Protein AF-A0A1E3QAJ6-F1 (afdb_monomer_lite)

Sequence (110 aa):
MCLLRMKSRPSYKSEFTSRDDAELEQLKLTRRPGRPASARQDALQTRKDFELEEFNTGFYIPDLLDKENVKLFREWNLAYSGIGLLKFIRIAKEGGLQLPQQDADMDMME

Foldseek 3Di:
DPPPDDPDPCPVVVVVLCPLVVVLVVQVVVDDPPDDRDPVNVVSVVVSVVSVVCQQQFPWDFDPVDPVLVVLVVPDPPDPVSVVVTQIWTQHPVGDTDHPPPDDDPPPDD

Radius of gyration: 19.84 Å; chains: 1; bounding box: 40×59×50 Å

Secondary structure (DSSP, 8-state):
----S-S---HHHHHHHTTTHHHHHHHHHH--TTPPPPHHHHHHHHHHHHHHHHHHH-EEEE-SS-HHHHHHHHS--S-GGGGGGS-EEEE-TT--EE-------S----

pLDDT: mean 71.23, std 15.34, range [34.53, 88.38]

InterPro domains:
  IPR021346 Translation machinery-associated protein 16 [PF11176] (15-93)
  IPR021346 Translation machinery-associated protein 16 [PTHR13349] (15-103)
  IPR038356 Tma16 superfamily [G3DSA:1.20.1440.170] (10-98)

Organism: NCBI:txid675824

Structure (mmCIF, N/CA/C/O backbone):
data_AF-A0A1E3QAJ6-F1
#
_entry.id   AF-A0A1E3QAJ6-F1
#
loop_
_atom_site.group_PDB
_atom_site.id
_atom_site.type_symbol
_atom_site.label_atom_id
_atom_site.label_alt_id
_atom_site.label_comp_id
_atom_site.label_asym_id
_atom_site.label_entity_id
_atom_site.label_seq_id
_atom_site.pdbx_PDB_ins_code
_atom_site.Cartn_x
_atom_site.Cartn_y
_atom_site.Cartn_z
_atom_site.occupancy
_atom_site.B_iso_or_equiv
_atom_site.auth_seq_id
_atom_site.auth_comp_id
_atom_site.auth_asym_id
_atom_site.auth_atom_id
_atom_site.pdbx_PDB_model_num
ATOM 1 N N . MET A 1 1 ? -1.105 -29.446 -24.609 1.00 37.62 1 MET A N 1
ATOM 2 C CA . MET A 1 1 ? -1.364 -29.232 -23.164 1.00 37.62 1 MET A CA 1
ATOM 3 C C . MET A 1 1 ? -0.285 -28.307 -22.607 1.00 37.62 1 MET A C 1
ATOM 5 O O . MET A 1 1 ? 0.822 -28.380 -23.111 1.00 37.62 1 MET A O 1
ATOM 9 N N . CYS A 1 2 ? -0.607 -27.464 -21.614 1.00 34.53 2 CYS A N 1
ATOM 10 C CA . CYS A 1 2 ? 0.252 -26.445 -20.960 1.00 34.53 2 CYS A CA 1
ATOM 11 C C . CYS A 1 2 ? 0.287 -25.009 -21.530 1.00 34.53 2 CYS A C 1
ATOM 13 O O . CYS A 1 2 ? 1.325 -24.362 -21.500 1.00 34.53 2 CYS A O 1
ATOM 15 N N . LEU A 1 3 ? -0.864 -24.453 -21.930 1.00 37.75 3 LEU A N 1
ATOM 16 C CA . LEU A 1 3 ? -1.042 -22.991 -22.088 1.00 37.75 3 LEU A CA 1
ATOM 17 C C . LEU A 1 3 ? -2.267 -22.448 -21.320 1.00 37.75 3 LEU A C 1
ATOM 19 O O . LEU A 1 3 ? -2.861 -21.443 -21.691 1.00 37.75 3 LEU A O 1
ATOM 23 N N . LEU A 1 4 ? -2.646 -23.100 -20.216 1.00 40.88 4 LEU A N 1
ATOM 24 C CA . LEU A 1 4 ? -3.657 -22.598 -19.278 1.00 40.88 4 LEU A CA 1
ATOM 25 C C . LEU A 1 4 ? -3.115 -22.643 -17.844 1.00 40.88 4 LEU A C 1
ATOM 27 O O . LEU A 1 4 ? -3.437 -23.547 -17.080 1.00 40.88 4 LEU A O 1
ATOM 31 N N . ARG A 1 5 ? -2.271 -21.677 -17.463 1.00 41.69 5 ARG A N 1
ATOM 32 C CA . ARG A 1 5 ? -2.012 -21.395 -16.037 1.00 41.69 5 ARG A CA 1
ATOM 33 C C . ARG A 1 5 ? -1.504 -19.976 -15.772 1.00 41.69 5 ARG A C 1
ATOM 35 O O . ARG A 1 5 ? -0.589 -19.795 -14.984 1.00 41.69 5 ARG A O 1
ATOM 42 N N . MET A 1 6 ? -2.042 -18.962 -16.447 1.00 34.72 6 MET A N 1
ATOM 43 C CA . MET A 1 6 ? -1.627 -17.567 -16.190 1.00 34.72 6 MET A CA 1
ATOM 44 C C . MET A 1 6 ? -2.770 -16.549 -16.173 1.00 34.72 6 MET A C 1
ATOM 46 O O . MET A 1 6 ? -2.523 -15.358 -16.035 1.00 34.72 6 MET A O 1
ATOM 50 N N . LYS A 1 7 ? -4.030 -16.988 -16.251 1.00 38.41 7 LYS A N 1
ATOM 51 C CA . LYS A 1 7 ? -5.172 -16.107 -15.997 1.00 38.41 7 LYS A CA 1
ATOM 52 C C . LYS A 1 7 ? -5.650 -16.368 -14.576 1.00 38.41 7 LYS A C 1
ATOM 54 O O . LYS A 1 7 ? -6.134 -17.454 -14.291 1.00 38.41 7 LYS A O 1
ATOM 59 N N . SER A 1 8 ? -5.500 -15.366 -13.715 1.00 39.62 8 SER A N 1
ATOM 60 C CA . SER A 1 8 ? -5.957 -15.357 -12.323 1.00 39.62 8 SER A CA 1
ATOM 61 C C . SER A 1 8 ? -5.086 -16.159 -11.346 1.00 39.62 8 SER A C 1
ATOM 63 O O . SER A 1 8 ? -5.362 -17.309 -11.012 1.00 39.62 8 SER A O 1
ATOM 65 N N . ARG A 1 9 ? -4.062 -15.502 -10.790 1.00 39.59 9 ARG A N 1
ATOM 66 C CA . ARG A 1 9 ? -3.613 -15.794 -9.421 1.00 39.59 9 ARG A CA 1
ATOM 67 C C . ARG A 1 9 ? -3.990 -14.586 -8.550 1.00 39.59 9 ARG A C 1
ATOM 69 O O . ARG A 1 9 ? -3.160 -13.709 -8.341 1.00 39.59 9 ARG A O 1
ATOM 76 N N . PRO A 1 10 ? -5.255 -14.474 -8.104 1.00 46.91 10 PRO A N 1
ATOM 77 C CA . PRO A 1 10 ? -5.712 -13.354 -7.289 1.00 46.91 10 PRO A CA 1
ATOM 78 C C . PRO A 1 10 ? -5.327 -13.524 -5.808 1.00 46.91 10 PRO A C 1
ATOM 80 O O . PRO A 1 10 ? -5.717 -12.700 -4.991 1.00 46.91 10 PRO A O 1
ATOM 83 N N . SER A 1 11 ? -4.559 -14.567 -5.458 1.00 51.44 11 SER A N 1
ATOM 84 C CA . SER A 1 11 ? -4.319 -14.978 -4.069 1.00 51.44 11 SER A CA 1
ATOM 85 C C . SER A 1 11 ? -3.552 -13.943 -3.250 1.00 51.44 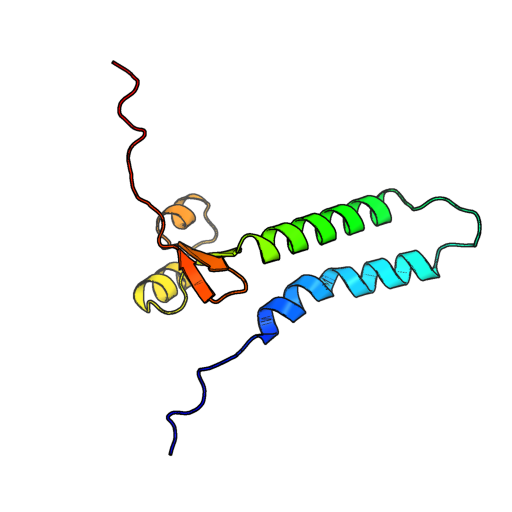11 SER A C 1
ATOM 87 O O . SER A 1 11 ? -3.940 -13.672 -2.120 1.00 51.44 11 SER A O 1
ATOM 89 N N . TYR A 1 12 ? -2.533 -13.298 -3.832 1.00 59.22 12 TYR A N 1
ATOM 90 C CA . TYR A 1 12 ? -1.683 -12.389 -3.056 1.00 59.22 12 TYR A CA 1
ATOM 91 C C . TYR A 1 12 ? -2.462 -11.169 -2.531 1.00 59.22 12 TYR A C 1
ATOM 93 O O . TYR A 1 12 ? -2.143 -10.640 -1.472 1.00 59.22 12 TYR A O 1
ATOM 101 N N . LYS A 1 13 ? -3.503 -10.736 -3.261 1.00 60.53 13 LYS A N 1
ATOM 102 C CA . LYS A 1 13 ? -4.309 -9.554 -2.921 1.00 60.53 13 LYS A CA 1
ATOM 103 C C . LYS A 1 13 ? -5.163 -9.814 -1.684 1.00 60.53 13 LYS A C 1
ATOM 105 O O . LYS A 1 13 ? -5.158 -9.014 -0.759 1.00 60.53 13 LYS A O 1
ATOM 110 N N . SER A 1 14 ? -5.854 -10.955 -1.654 1.00 62.41 14 SER A N 1
ATOM 111 C CA . SER A 1 14 ? -6.645 -11.367 -0.491 1.00 62.41 14 SER A CA 1
ATOM 112 C C . SER A 1 14 ? -5.767 -11.689 0.716 1.00 62.41 14 SER A C 1
ATOM 114 O O . SER A 1 14 ? -6.139 -11.366 1.840 1.00 62.41 14 SER A O 1
ATOM 116 N N . GLU A 1 15 ? -4.597 -12.294 0.493 1.00 67.00 15 GLU A N 1
ATOM 117 C CA . GLU A 1 15 ? -3.650 -12.627 1.563 1.00 67.00 15 GLU A CA 1
ATOM 118 C C . GLU A 1 15 ? -3.075 -11.369 2.232 1.00 67.00 15 GLU A C 1
ATOM 120 O O . GLU A 1 15 ? -2.915 -11.356 3.450 1.00 67.00 15 GLU A O 1
ATOM 125 N N . PHE A 1 16 ? -2.820 -10.299 1.467 1.00 67.50 16 PHE A N 1
ATOM 126 C CA . PHE A 1 16 ? -2.276 -9.051 2.006 1.00 67.50 16 PHE A CA 1
ATOM 127 C C . PHE A 1 16 ? -3.270 -8.333 2.929 1.00 67.50 16 PHE A C 1
ATOM 129 O O . PHE A 1 16 ? -2.924 -8.015 4.062 1.00 67.50 16 PHE A O 1
ATOM 136 N N . THR A 1 17 ? -4.522 -8.162 2.493 1.00 67.94 17 THR A N 1
ATOM 137 C CA . THR A 1 17 ? -5.562 -7.482 3.289 1.00 67.94 17 THR A CA 1
ATOM 138 C C . THR A 1 17 ? -6.009 -8.296 4.510 1.00 67.94 17 THR A C 1
ATOM 140 O O . THR A 1 17 ? -6.425 -7.722 5.512 1.00 67.94 17 THR A O 1
ATOM 143 N N . SER A 1 18 ? -5.906 -9.630 4.462 1.00 74.25 18 SER A N 1
ATOM 144 C CA . SER A 1 18 ? -6.350 -10.499 5.568 1.00 74.25 18 SER A CA 1
ATOM 145 C C . SER A 1 18 ? -5.346 -10.601 6.724 1.00 74.25 18 SER A C 1
ATOM 147 O O . SER A 1 18 ? -5.656 -11.218 7.743 1.00 74.25 18 SER A O 1
ATOM 149 N N . ARG A 1 19 ? -4.137 -10.035 6.597 1.00 76.38 19 ARG A N 1
ATOM 150 C CA . ARG A 1 19 ? -3.102 -10.118 7.643 1.00 76.38 19 ARG A CA 1
ATOM 151 C C . ARG A 1 19 ? -3.568 -9.479 8.950 1.00 76.38 19 ARG A C 1
ATOM 153 O O . ARG A 1 19 ? -3.384 -10.054 10.020 1.00 76.38 19 ARG A O 1
ATOM 160 N N . ASP A 1 20 ? -4.159 -8.296 8.848 1.00 79.06 20 ASP A N 1
ATOM 161 C CA . ASP A 1 20 ? -4.537 -7.471 9.995 1.00 79.06 20 ASP A CA 1
ATOM 162 C C . ASP A 1 20 ? -5.934 -7.846 10.553 1.00 79.06 20 ASP A C 1
ATOM 164 O O . ASP A 1 20 ? -6.295 -7.463 11.668 1.00 79.06 20 ASP A O 1
ATOM 168 N N . ASP A 1 21 ? -6.706 -8.670 9.829 1.00 80.44 21 ASP A N 1
ATOM 169 C CA . ASP A 1 21 ? -8.036 -9.137 10.250 1.00 80.44 21 ASP A CA 1
ATOM 170 C C . ASP A 1 21 ? -8.000 -10.001 11.515 1.00 80.44 21 ASP A C 1
ATOM 172 O O . ASP A 1 21 ? -8.813 -9.811 12.421 1.00 80.44 21 ASP A O 1
ATOM 176 N N . ALA A 1 22 ? -7.023 -10.905 11.621 1.00 82.88 22 ALA A N 1
ATOM 177 C CA . ALA A 1 22 ? -6.899 -11.793 12.775 1.00 82.88 22 ALA A CA 1
ATOM 178 C C . ALA A 1 22 ? -6.629 -11.020 14.081 1.00 82.88 22 ALA A C 1
ATOM 180 O O . ALA A 1 22 ? -7.172 -11.359 15.135 1.00 82.88 22 ALA A O 1
ATOM 181 N N . GLU A 1 23 ? -5.818 -9.960 14.023 1.00 82.75 23 GLU A N 1
ATOM 182 C CA . GLU A 1 23 ? -5.543 -9.100 15.180 1.00 82.75 23 GLU A CA 1
ATOM 183 C C . GLU A 1 23 ? -6.779 -8.269 15.560 1.00 82.75 23 GLU A C 1
ATOM 185 O O . GLU A 1 23 ? -7.139 -8.180 16.739 1.00 82.75 23 GLU A O 1
ATOM 190 N N . LEU A 1 24 ? -7.487 -7.716 14.570 1.00 82.56 24 LEU A N 1
ATOM 191 C CA . LEU A 1 24 ? -8.725 -6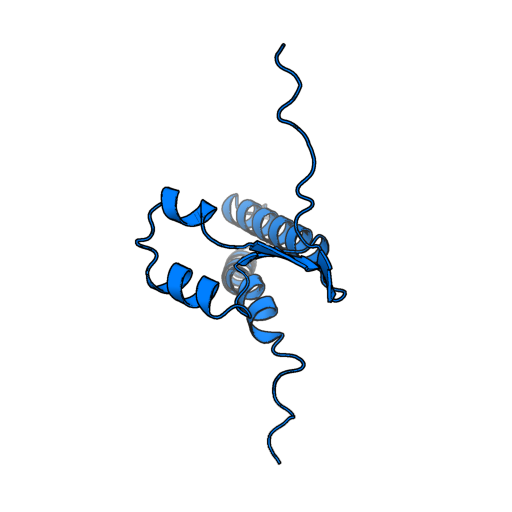.969 14.799 1.00 82.56 24 LEU A CA 1
ATOM 192 C C . LEU A 1 24 ? -9.810 -7.830 15.456 1.00 82.56 24 LEU A C 1
ATOM 194 O O . LEU A 1 24 ? -10.504 -7.353 16.358 1.00 82.56 24 LEU A O 1
ATOM 198 N N . GLU A 1 25 ? -9.964 -9.088 15.044 1.00 84.06 25 GLU A N 1
ATOM 199 C CA . GLU A 1 25 ? -10.912 -10.021 15.661 1.00 84.06 25 GLU A CA 1
ATOM 200 C C . GLU A 1 25 ? -10.555 -10.320 17.122 1.00 84.06 25 GLU A C 1
ATOM 202 O O . GLU A 1 25 ? -11.425 -10.254 17.994 1.00 84.06 25 GLU A O 1
ATOM 207 N N . GLN A 1 26 ? -9.277 -10.545 17.433 1.00 85.00 26 GLN A N 1
ATOM 208 C CA . GLN A 1 26 ? -8.820 -10.759 18.813 1.00 85.00 26 GLN A CA 1
ATOM 209 C C . GLN A 1 26 ? -9.079 -9.542 19.714 1.00 85.00 26 GLN A C 1
ATOM 211 O O . GLN A 1 26 ? -9.540 -9.688 20.855 1.00 85.00 26 GLN A O 1
ATOM 216 N N . LEU A 1 27 ? -8.836 -8.331 19.206 1.00 81.44 27 LEU A N 1
ATOM 217 C CA . LEU A 1 27 ? -9.113 -7.087 19.931 1.00 81.44 27 LEU A CA 1
ATOM 218 C C . LEU A 1 27 ? -10.617 -6.879 20.151 1.00 81.44 27 LEU A C 1
ATOM 220 O O . LEU A 1 27 ? -11.028 -6.463 21.239 1.00 81.44 27 LEU A O 1
ATOM 224 N N . LYS A 1 28 ? -11.452 -7.233 19.165 1.00 80.81 28 LYS A N 1
ATOM 225 C CA . LYS A 1 28 ? -12.919 -7.194 19.281 1.00 80.81 28 LYS A CA 1
ATOM 226 C C . LYS A 1 28 ? -13.445 -8.194 20.315 1.00 80.81 28 LYS A C 1
ATOM 228 O O . LYS A 1 28 ? -14.360 -7.841 21.056 1.00 80.81 28 LYS A O 1
ATOM 233 N N . LEU A 1 29 ? -12.863 -9.393 20.398 1.00 81.31 29 LEU A N 1
ATOM 234 C CA . LEU A 1 29 ? -13.239 -10.436 21.365 1.00 81.31 29 LEU A CA 1
ATOM 235 C C . LEU A 1 29 ? -12.824 -10.094 22.801 1.00 81.31 29 LEU A C 1
ATOM 237 O O . LEU A 1 29 ? -13.569 -10.345 23.746 1.00 81.31 29 LEU A O 1
ATOM 241 N N . THR A 1 30 ? -11.652 -9.483 22.976 1.00 78.62 30 THR A N 1
ATOM 242 C CA . THR A 1 30 ? -11.138 -9.075 24.299 1.00 78.62 30 THR A CA 1
ATOM 243 C C . THR A 1 30 ? -11.918 -7.885 24.879 1.00 78.62 30 THR A C 1
ATOM 245 O O . THR A 1 30 ? -11.868 -7.596 26.081 1.00 78.62 30 THR A O 1
ATOM 248 N N . ARG A 1 31 ? -12.677 -7.179 24.036 1.00 77.12 31 ARG A N 1
ATOM 249 C CA . ARG A 1 31 ? -13.486 -6.031 24.432 1.00 77.12 31 ARG A CA 1
ATOM 250 C C . ARG A 1 31 ? -14.702 -6.476 25.248 1.00 77.12 31 ARG A C 1
ATOM 252 O O . ARG A 1 31 ? -15.649 -7.061 24.732 1.00 77.12 31 ARG A O 1
ATOM 259 N N . ARG A 1 32 ? -14.726 -6.099 26.528 1.00 77.19 32 ARG A N 1
ATOM 260 C CA . ARG A 1 32 ? -15.939 -6.200 27.356 1.00 77.19 32 ARG A CA 1
ATOM 261 C C . ARG A 1 32 ? -17.012 -5.226 26.840 1.00 77.19 32 ARG A C 1
ATOM 263 O O . ARG A 1 32 ? -16.664 -4.102 26.459 1.00 77.19 32 ARG A O 1
ATOM 270 N N . PRO A 1 33 ? -18.300 -5.613 26.836 1.00 70.69 33 PRO A N 1
ATOM 271 C CA . PRO A 1 33 ? -19.376 -4.736 26.383 1.00 70.69 33 PRO A CA 1
ATOM 272 C C . PRO A 1 33 ? -19.391 -3.444 27.216 1.00 70.69 33 PRO A C 1
ATOM 274 O O . PRO A 1 33 ? -19.349 -3.493 28.442 1.00 70.69 33 PRO A O 1
ATOM 277 N N . GLY A 1 34 ? -19.400 -2.290 26.541 1.00 74.00 34 GLY A N 1
ATOM 278 C CA . GLY A 1 34 ? -19.455 -0.960 27.168 1.00 74.00 34 GLY A CA 1
ATOM 279 C C . GLY A 1 34 ? -18.143 -0.162 27.203 1.00 74.00 34 GLY A C 1
ATOM 280 O O . GLY A 1 34 ? -18.176 1.008 27.568 1.00 74.00 34 GLY A O 1
ATOM 281 N N . ARG A 1 35 ? -16.995 -0.732 26.797 1.00 75.06 35 ARG A N 1
ATOM 282 C CA . ARG A 1 35 ? -15.737 0.030 26.645 1.00 75.06 35 ARG A CA 1
ATOM 283 C C . ARG A 1 35 ? -15.581 0.553 25.201 1.00 75.06 35 ARG A C 1
ATOM 285 O O . ARG A 1 35 ? -15.801 -0.244 24.279 1.00 75.06 35 ARG A O 1
ATOM 292 N N . PRO A 1 36 ? -15.197 1.833 24.992 1.00 72.19 36 PRO A N 1
ATOM 293 C CA . PRO A 1 36 ? -14.839 2.345 23.666 1.00 72.19 36 PRO A CA 1
ATOM 294 C C . PRO A 1 36 ? -13.630 1.595 23.087 1.00 72.19 36 PRO A C 1
ATOM 296 O O . PRO A 1 36 ? -12.886 0.940 23.826 1.00 72.19 36 PRO A O 1
ATOM 299 N N . ALA A 1 37 ? -13.469 1.648 21.764 1.00 71.25 37 ALA A N 1
ATOM 300 C CA . ALA A 1 37 ? -12.377 0.982 21.062 1.00 71.25 37 ALA A CA 1
ATOM 301 C C . ALA A 1 37 ? -11.010 1.425 21.613 1.00 71.25 37 ALA A C 1
ATOM 303 O O . ALA A 1 37 ? -10.830 2.549 22.085 1.00 71.25 37 ALA A O 1
ATOM 304 N N . SER A 1 38 ? -10.050 0.501 21.630 1.00 78.50 38 SER A N 1
ATOM 305 C CA . SER A 1 38 ? -8.675 0.844 21.998 1.00 78.50 38 SER A CA 1
ATOM 306 C C . SER A 1 38 ? -8.050 1.675 20.879 1.00 78.50 38 SER A C 1
ATOM 308 O O . SER A 1 38 ? -8.283 1.375 19.714 1.00 78.50 38 SER A O 1
ATOM 310 N N . ALA A 1 39 ? -7.163 2.618 21.208 1.00 82.31 39 ALA A N 1
ATOM 311 C CA . ALA A 1 39 ? -6.421 3.392 20.207 1.00 82.31 39 ALA A CA 1
ATOM 312 C C . ALA A 1 39 ? -5.702 2.506 19.167 1.00 82.31 39 ALA A C 1
ATOM 314 O O . ALA A 1 39 ? -5.565 2.887 18.009 1.00 82.31 39 ALA A O 1
ATOM 315 N N . ARG A 1 40 ? -5.277 1.293 19.560 1.00 82.44 40 ARG A N 1
ATOM 316 C CA . ARG A 1 40 ? -4.714 0.305 18.624 1.00 82.44 40 ARG A CA 1
ATOM 317 C C . ARG A 1 40 ? -5.746 -0.244 17.644 1.00 82.44 40 ARG A C 1
ATOM 319 O O . ARG A 1 40 ? -5.424 -0.422 16.480 1.00 82.44 40 ARG A O 1
ATOM 326 N N . GLN A 1 41 ? -6.967 -0.502 18.106 1.00 83.69 41 GLN A N 1
ATOM 327 C CA . GLN A 1 41 ? -8.051 -0.985 17.256 1.00 83.69 41 GLN A CA 1
ATOM 328 C C . GLN A 1 41 ? -8.427 0.070 16.211 1.00 83.69 41 GLN A C 1
ATOM 330 O O . GLN A 1 41 ? -8.564 -0.273 15.042 1.00 83.69 41 GLN A O 1
ATOM 335 N N . ASP A 1 42 ? -8.531 1.337 16.617 1.00 85.06 42 ASP A N 1
ATOM 336 C CA . ASP A 1 42 ? -8.826 2.435 15.691 1.00 85.06 42 ASP A CA 1
ATOM 337 C C . ASP A 1 42 ? -7.693 2.625 14.675 1.00 85.06 42 ASP A C 1
ATOM 339 O O . ASP A 1 42 ? -7.947 2.720 13.479 1.00 85.06 42 ASP A O 1
ATOM 343 N N . ALA A 1 43 ? -6.430 2.584 15.116 1.00 87.81 43 ALA A N 1
ATOM 344 C CA . ALA A 1 43 ? -5.284 2.671 14.212 1.00 87.81 43 ALA A CA 1
ATOM 345 C C . ALA A 1 43 ? -5.245 1.519 13.190 1.00 87.81 43 ALA A C 1
ATOM 347 O O . ALA A 1 43 ? -4.955 1.749 12.018 1.00 87.81 43 ALA A O 1
ATOM 348 N N . LEU A 1 44 ? -5.546 0.288 13.613 1.00 86.56 44 LEU A N 1
ATOM 349 C CA . LEU A 1 44 ? -5.609 -0.873 12.719 1.00 86.56 44 LEU A CA 1
ATOM 350 C C . LEU A 1 44 ? -6.772 -0.770 11.728 1.00 86.56 44 LEU A C 1
ATOM 352 O O . LEU A 1 44 ? -6.599 -1.100 10.558 1.00 86.56 44 LEU A O 1
ATOM 356 N N . GLN A 1 45 ? -7.931 -0.276 12.171 1.00 85.94 45 GLN A N 1
ATOM 357 C CA . GLN A 1 45 ? -9.086 -0.068 11.302 1.00 85.94 45 GLN A CA 1
ATOM 358 C C . GLN A 1 45 ? -8.784 0.988 10.232 1.00 85.94 45 GLN A C 1
ATOM 360 O O . GLN A 1 45 ? -8.936 0.698 9.051 1.00 85.94 45 GLN A O 1
ATOM 365 N N . THR A 1 46 ? -8.238 2.145 10.618 1.00 88.38 46 THR A N 1
ATOM 366 C CA . THR A 1 46 ? -7.838 3.199 9.672 1.00 88.38 46 THR A CA 1
ATOM 367 C C . THR A 1 46 ? -6.807 2.703 8.662 1.00 88.38 46 THR A C 1
ATOM 369 O O . THR A 1 46 ? -6.900 3.019 7.479 1.00 88.38 46 THR A O 1
ATOM 372 N N . ARG A 1 47 ? -5.824 1.903 9.101 1.00 87.31 47 ARG A N 1
ATOM 373 C CA . ARG A 1 47 ? -4.837 1.300 8.192 1.00 87.31 47 ARG A CA 1
ATOM 374 C C . ARG A 1 47 ? -5.500 0.371 7.181 1.00 87.31 47 ARG A C 1
ATOM 376 O O . ARG A 1 47 ? -5.201 0.464 5.998 1.00 87.31 47 ARG A O 1
ATOM 383 N N . LYS A 1 48 ? -6.426 -0.475 7.635 1.00 86.19 48 LYS A N 1
ATOM 384 C CA . LYS A 1 48 ? -7.177 -1.369 6.753 1.00 86.19 48 LYS A CA 1
ATOM 385 C C . LYS A 1 48 ? -8.021 -0.591 5.744 1.00 86.19 48 LYS A C 1
ATOM 387 O O . LYS A 1 48 ? -8.047 -0.946 4.570 1.00 86.19 48 LYS A O 1
ATOM 392 N N . ASP A 1 49 ? -8.699 0.458 6.194 1.00 85.88 49 ASP A N 1
ATOM 393 C CA . ASP A 1 49 ? -9.546 1.283 5.335 1.00 85.88 49 ASP A CA 1
ATOM 394 C C . ASP A 1 49 ? -8.701 1.990 4.260 1.00 85.88 49 ASP A C 1
ATOM 396 O O . ASP A 1 49 ? -9.053 1.943 3.083 1.00 85.88 49 ASP A O 1
ATOM 400 N N . PHE A 1 50 ? -7.528 2.515 4.629 1.00 86.25 50 PHE A N 1
ATOM 401 C CA . PHE A 1 50 ? -6.566 3.084 3.680 1.00 86.25 50 PHE A CA 1
ATOM 402 C C . PHE A 1 50 ? -6.078 2.049 2.651 1.00 86.25 50 PHE A C 1
ATOM 404 O O . PHE A 1 50 ? -6.106 2.303 1.449 1.00 86.25 50 PHE A O 1
ATOM 411 N N . GLU A 1 51 ? -5.707 0.844 3.093 1.00 82.81 51 GLU A N 1
ATOM 412 C CA . GLU A 1 51 ? -5.280 -0.241 2.197 1.00 82.81 51 GLU A CA 1
ATOM 413 C C . GLU A 1 51 ? -6.403 -0.670 1.224 1.00 82.81 51 GLU A C 1
ATOM 415 O O . GLU A 1 51 ? -6.141 -1.027 0.070 1.00 82.81 51 GLU A O 1
ATOM 420 N N . LEU A 1 52 ? -7.670 -0.617 1.654 1.00 81.88 52 LEU A N 1
ATOM 421 C CA . LEU A 1 52 ? -8.837 -0.880 0.802 1.00 81.88 52 LEU A CA 1
ATOM 422 C C . LEU A 1 52 ? -9.084 0.243 -0.218 1.00 81.88 52 LEU A C 1
ATOM 424 O O . LEU A 1 52 ? -9.484 -0.031 -1.354 1.00 81.88 52 LEU A O 1
ATOM 428 N N . GLU A 1 53 ? -8.841 1.499 0.150 1.00 83.38 53 GLU A N 1
ATOM 429 C CA . GLU A 1 53 ? -8.895 2.635 -0.776 1.00 83.38 53 GLU A CA 1
ATOM 430 C C . GLU A 1 53 ? -7.782 2.557 -1.830 1.00 83.38 53 GLU A C 1
ATOM 432 O O . GLU A 1 53 ? -8.046 2.728 -3.028 1.00 83.38 53 GLU A O 1
ATOM 437 N N . GLU A 1 54 ? -6.560 2.209 -1.420 1.00 81.06 54 GLU A N 1
ATOM 438 C CA . GLU A 1 54 ? -5.445 1.937 -2.333 1.00 81.06 54 GLU A CA 1
ATOM 439 C C . GLU A 1 54 ? -5.764 0.769 -3.273 1.00 81.06 54 GLU A C 1
ATOM 441 O O . GLU A 1 54 ? -5.490 0.840 -4.475 1.00 81.06 54 GLU A O 1
ATOM 446 N N . PHE A 1 55 ? -6.427 -0.276 -2.768 1.00 72.12 55 PHE A N 1
ATOM 447 C CA . PHE A 1 55 ? -6.897 -1.392 -3.586 1.00 72.12 55 PHE A CA 1
ATOM 448 C C . PHE A 1 55 ? -7.888 -0.954 -4.672 1.00 72.12 55 PHE A C 1
ATOM 450 O O . PHE A 1 55 ? -7.800 -1.423 -5.812 1.00 72.12 55 PHE A O 1
ATOM 457 N N . ASN A 1 56 ? -8.819 -0.056 -4.345 1.00 75.81 56 ASN A N 1
ATOM 458 C CA . ASN A 1 56 ? -9.798 0.453 -5.305 1.00 75.81 56 ASN A CA 1
ATOM 459 C C . ASN A 1 56 ? -9.153 1.375 -6.349 1.00 75.81 56 ASN A C 1
ATOM 461 O O . ASN A 1 56 ? -9.472 1.277 -7.534 1.00 75.81 56 ASN A O 1
ATOM 465 N N . THR A 1 57 ? -8.217 2.225 -5.926 1.00 77.88 57 THR A N 1
ATOM 466 C CA . THR A 1 57 ? -7.540 3.209 -6.792 1.00 77.88 57 THR A CA 1
ATOM 467 C C . THR A 1 57 ? -6.422 2.574 -7.634 1.00 77.88 57 THR A C 1
ATOM 469 O O . THR A 1 57 ? -6.005 3.114 -8.657 1.00 77.88 57 THR A O 1
ATOM 472 N N . GLY A 1 58 ? -5.949 1.395 -7.236 1.00 76.31 58 GLY A N 1
ATOM 473 C CA . GLY A 1 58 ? -4.933 0.611 -7.922 1.00 76.31 58 GLY A CA 1
ATOM 474 C C . GLY A 1 58 ? -3.560 0.742 -7.272 1.00 76.31 58 GLY A C 1
ATOM 475 O O . GLY A 1 58 ? -3.065 1.852 -7.057 1.00 76.31 58 GLY A O 1
ATOM 476 N N . PHE A 1 59 ? -2.943 -0.411 -7.006 1.00 76.44 59 PHE A N 1
ATOM 477 C CA . PHE A 1 59 ? -1.662 -0.525 -6.308 1.00 76.44 59 PHE A CA 1
ATOM 478 C C . PHE A 1 59 ? -0.479 -0.156 -7.199 1.00 76.44 59 PHE A C 1
ATOM 480 O O . PHE A 1 59 ? -0.447 -0.527 -8.374 1.00 76.44 59 PHE A O 1
ATOM 487 N N . TYR A 1 60 ? 0.518 0.490 -6.596 1.00 80.00 60 TYR A N 1
ATOM 488 C CA . TYR A 1 60 ? 1.813 0.777 -7.204 1.00 80.00 60 TYR A CA 1
ATOM 489 C C . TYR A 1 60 ? 2.789 -0.365 -6.907 1.00 80.00 60 TYR A C 1
ATOM 491 O O . TYR A 1 60 ? 3.238 -0.534 -5.774 1.00 80.00 60 TYR A O 1
ATOM 499 N N . ILE A 1 61 ? 3.064 -1.206 -7.904 1.00 80.81 61 ILE A N 1
ATOM 500 C CA . ILE A 1 61 ? 3.834 -2.448 -7.728 1.00 80.81 61 ILE A CA 1
ATOM 501 C C . ILE A 1 61 ? 4.928 -2.505 -8.793 1.00 80.81 61 ILE A C 1
ATOM 503 O O . ILE A 1 61 ? 4.672 -2.110 -9.934 1.00 80.81 61 ILE A O 1
ATOM 507 N N . PRO A 1 62 ? 6.140 -2.991 -8.465 1.00 82.38 62 PRO A N 1
ATOM 508 C CA . PRO A 1 62 ? 7.146 -3.251 -9.482 1.00 82.38 62 PRO A CA 1
ATOM 509 C C . PRO A 1 62 ? 6.626 -4.283 -10.487 1.00 82.38 62 PRO A C 1
ATOM 511 O O . PRO A 1 62 ? 6.034 -5.295 -10.109 1.00 82.38 62 PRO A O 1
ATOM 514 N N . ASP A 1 63 ? 6.848 -4.047 -11.775 1.00 81.38 63 ASP A N 1
ATOM 515 C CA . ASP A 1 63 ? 6.420 -4.982 -12.811 1.00 81.38 63 ASP A CA 1
ATOM 516 C C . ASP A 1 63 ? 7.179 -6.317 -12.696 1.00 81.38 63 ASP A C 1
ATOM 518 O O . ASP A 1 63 ? 8.393 -6.382 -12.883 1.00 81.38 63 ASP A O 1
ATOM 522 N N . LEU A 1 64 ? 6.460 -7.396 -12.387 1.00 79.75 64 LEU A N 1
ATOM 523 C CA . LEU A 1 64 ? 7.021 -8.745 -12.265 1.00 79.75 64 LEU A CA 1
ATOM 524 C C . LEU A 1 64 ? 6.971 -9.535 -13.584 1.00 79.75 64 LEU A C 1
ATOM 526 O O . LEU A 1 64 ? 7.410 -10.688 -13.619 1.00 79.75 64 LEU A O 1
ATOM 530 N N . LEU A 1 65 ? 6.408 -8.960 -14.651 1.00 78.69 65 LEU A N 1
ATOM 531 C CA . LEU A 1 65 ? 6.350 -9.584 -15.975 1.00 78.69 65 LEU A CA 1
ATOM 532 C C . LEU A 1 65 ? 7.661 -9.385 -16.747 1.00 78.69 65 LEU A C 1
ATOM 534 O O . LEU A 1 65 ? 8.055 -10.266 -17.517 1.00 78.69 65 LEU A O 1
ATOM 538 N N . ASP A 1 66 ? 8.353 -8.269 -16.510 1.00 79.75 66 ASP A N 1
ATOM 539 C CA . ASP A 1 66 ? 9.653 -7.975 -17.107 1.00 79.75 66 ASP A CA 1
ATOM 540 C C . ASP A 1 66 ? 10.785 -8.732 -16.385 1.00 79.75 66 ASP A C 1
ATOM 542 O O . ASP A 1 66 ? 11.039 -8.570 -15.189 1.00 79.75 66 ASP A O 1
ATOM 546 N N . LYS A 1 67 ? 11.507 -9.569 -17.137 1.00 82.00 67 LYS A N 1
ATOM 547 C CA . LYS A 1 67 ? 12.614 -10.385 -16.617 1.00 82.00 67 LYS A CA 1
ATOM 548 C C . LYS A 1 67 ? 13.788 -9.534 -16.140 1.00 82.00 67 LYS A C 1
ATOM 550 O O . LYS A 1 67 ? 14.512 -9.977 -15.250 1.00 82.00 67 LYS A O 1
ATOM 555 N N . GLU A 1 68 ? 14.004 -8.363 -16.732 1.00 81.81 68 GLU A N 1
ATOM 556 C CA . GLU A 1 68 ? 15.087 -7.460 -16.334 1.00 81.81 68 GLU A CA 1
ATOM 557 C C . GLU A 1 68 ? 14.765 -6.793 -14.999 1.00 81.81 68 GLU A C 1
ATOM 559 O O . GLU A 1 68 ? 15.585 -6.822 -14.081 1.00 81.81 68 GLU A O 1
ATOM 564 N N . ASN A 1 69 ? 13.527 -6.320 -14.839 1.00 83.25 69 ASN A N 1
ATOM 565 C CA . ASN A 1 69 ? 13.051 -5.731 -13.590 1.00 83.25 69 ASN A CA 1
ATOM 566 C C . ASN A 1 69 ? 13.100 -6.739 -12.431 1.00 83.25 69 ASN A C 1
ATOM 568 O O . ASN A 1 69 ? 13.520 -6.404 -11.329 1.00 83.25 69 ASN A O 1
ATOM 572 N N . VAL A 1 70 ? 12.763 -8.008 -12.685 1.00 85.00 70 VAL A N 1
ATOM 573 C CA . VAL A 1 70 ? 12.858 -9.072 -11.670 1.00 85.00 70 VAL A CA 1
ATOM 574 C C . VAL A 1 70 ? 14.305 -9.348 -11.246 1.00 85.00 70 VAL A C 1
ATOM 576 O O . VAL A 1 70 ? 14.538 -9.676 -10.083 1.00 85.00 70 VAL A O 1
ATOM 579 N N . LYS A 1 71 ? 15.289 -9.232 -12.148 1.00 85.56 71 LYS A N 1
A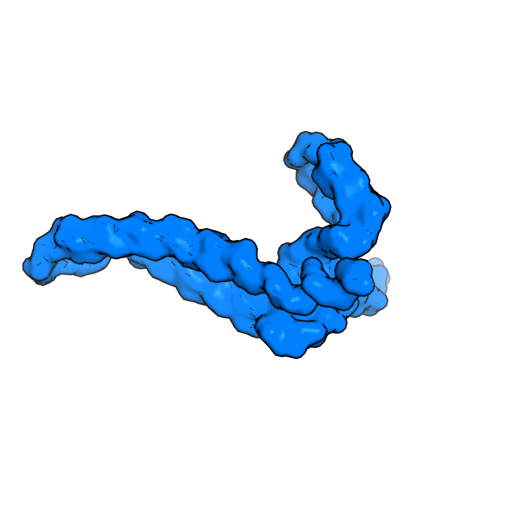TOM 580 C CA . LYS A 1 71 ? 16.710 -9.371 -11.784 1.00 85.56 71 LYS A CA 1
ATOM 581 C C . LYS A 1 71 ? 17.175 -8.199 -10.929 1.00 85.56 71 LYS A C 1
ATOM 583 O O . LYS A 1 71 ? 17.721 -8.432 -9.856 1.00 85.56 71 LYS A O 1
ATOM 588 N N . LEU A 1 72 ? 16.858 -6.975 -11.351 1.00 83.38 72 LEU A N 1
ATOM 589 C CA . LEU A 1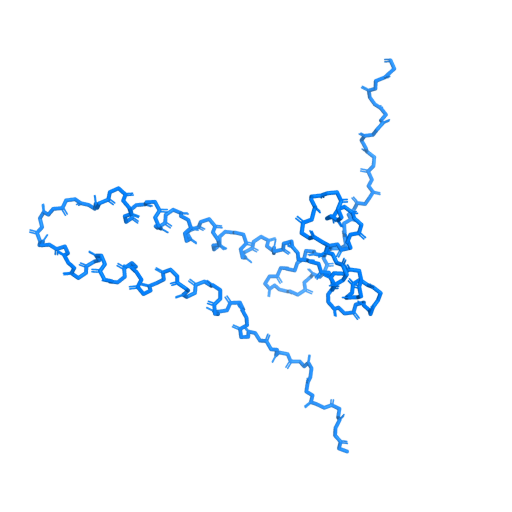 72 ? 17.148 -5.760 -10.585 1.00 83.38 72 LEU A CA 1
ATOM 590 C C . LEU A 1 72 ? 16.512 -5.814 -9.193 1.00 83.38 72 LEU A C 1
ATOM 592 O O . LEU A 1 72 ? 17.164 -5.505 -8.203 1.00 83.38 72 LEU A O 1
ATOM 596 N N . PHE A 1 73 ? 15.272 -6.293 -9.102 1.00 84.19 73 PHE A N 1
ATOM 597 C CA . PHE A 1 73 ? 14.575 -6.468 -7.832 1.00 84.19 73 PHE A CA 1
ATOM 598 C C . PHE A 1 73 ? 15.238 -7.516 -6.926 1.00 84.19 73 PHE A C 1
ATOM 600 O O . PHE A 1 73 ? 15.263 -7.351 -5.711 1.00 84.19 73 PHE A O 1
ATOM 607 N N . ARG A 1 74 ? 15.793 -8.596 -7.492 1.00 84.75 74 ARG A N 1
ATOM 608 C CA . ARG A 1 74 ? 16.506 -9.634 -6.723 1.00 84.75 74 ARG A CA 1
ATOM 609 C C . ARG A 1 74 ? 17.875 -9.180 -6.232 1.00 84.75 74 ARG A C 1
ATOM 611 O O . ARG A 1 74 ? 18.288 -9.586 -5.154 1.00 84.75 74 ARG A O 1
ATOM 618 N N . GLU A 1 75 ? 18.574 -8.386 -7.032 1.00 86.38 75 GLU A N 1
ATOM 619 C CA . GLU A 1 75 ? 19.896 -7.833 -6.710 1.00 86.38 75 GLU A CA 1
ATOM 620 C C . GLU A 1 75 ? 19.802 -6.564 -5.848 1.00 86.38 75 GLU A C 1
ATOM 622 O O . GLU A 1 75 ? 20.814 -5.988 -5.446 1.00 86.38 75 GLU A O 1
ATOM 627 N N . TRP A 1 76 ? 18.584 -6.118 -5.544 1.00 83.31 76 TRP A N 1
ATOM 628 C CA . TRP A 1 76 ? 18.354 -4.919 -4.765 1.00 83.31 76 TRP A CA 1
ATOM 629 C C . TRP A 1 76 ? 18.784 -5.097 -3.300 1.00 83.31 76 TRP A C 1
ATOM 631 O O . TRP A 1 76 ? 18.205 -5.870 -2.540 1.00 83.31 76 TRP A O 1
ATOM 641 N N . ASN A 1 77 ? 19.778 -4.310 -2.879 1.00 81.12 77 ASN A N 1
ATOM 642 C CA . ASN A 1 77 ? 20.394 -4.358 -1.545 1.00 81.12 77 ASN A CA 1
ATOM 643 C C . ASN A 1 77 ? 19.567 -3.680 -0.430 1.00 81.12 77 ASN A C 1
ATOM 645 O O . ASN A 1 77 ? 20.145 -3.171 0.528 1.00 81.12 77 ASN A O 1
ATOM 649 N N . LEU A 1 78 ? 18.234 -3.602 -0.559 1.00 77.56 78 LEU A N 1
ATOM 650 C CA . LEU A 1 78 ? 17.334 -2.898 0.380 1.00 77.56 78 LEU A CA 1
ATOM 651 C C . LEU A 1 78 ? 17.638 -1.392 0.548 1.00 77.56 78 LEU A C 1
ATOM 653 O O . LEU A 1 78 ? 17.108 -0.733 1.442 1.00 77.56 78 LEU A O 1
ATOM 657 N N . ALA A 1 79 ? 18.491 -0.829 -0.311 1.00 82.25 79 ALA A N 1
ATOM 658 C CA . ALA A 1 79 ? 18.868 0.576 -0.283 1.00 82.25 79 ALA A CA 1
ATOM 659 C C . ALA A 1 79 ? 17.830 1.427 -1.022 1.00 82.25 79 ALA A C 1
ATOM 661 O O . ALA A 1 79 ? 17.466 1.123 -2.158 1.00 82.25 79 ALA A O 1
ATOM 662 N N . TYR A 1 80 ? 17.407 2.540 -0.422 1.00 76.88 80 TYR A N 1
ATOM 663 C CA . TYR A 1 80 ? 16.381 3.421 -0.997 1.00 76.88 80 TYR A CA 1
ATOM 664 C C . TYR A 1 80 ? 16.729 3.923 -2.413 1.00 76.88 80 TYR A C 1
ATOM 666 O O . TYR A 1 80 ? 15.853 4.057 -3.261 1.00 76.88 80 TYR A O 1
ATOM 674 N N . SER A 1 81 ? 18.020 4.109 -2.709 1.00 79.62 81 SER A N 1
A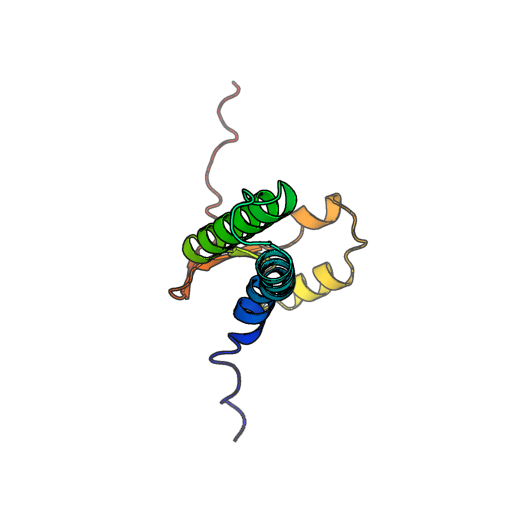TOM 675 C CA . SER A 1 81 ? 18.516 4.530 -4.028 1.00 79.62 81 SER A CA 1
ATOM 676 C C . SER A 1 81 ? 18.179 3.560 -5.166 1.00 79.62 81 SER A C 1
ATOM 678 O O . SER A 1 81 ? 18.028 3.988 -6.305 1.00 79.62 81 SER A O 1
ATOM 680 N N . GLY A 1 82 ? 18.030 2.264 -4.876 1.00 77.62 82 GLY A N 1
ATOM 681 C CA . GLY A 1 82 ? 17.713 1.253 -5.888 1.00 77.62 82 GLY A CA 1
ATOM 682 C C . GLY A 1 82 ? 16.233 1.190 -6.267 1.00 77.62 82 GLY A C 1
ATOM 683 O O . GLY A 1 82 ? 15.896 0.591 -7.283 1.00 77.62 82 GLY A O 1
ATOM 684 N N . ILE A 1 83 ? 15.353 1.831 -5.490 1.00 82.38 83 ILE A N 1
ATOM 685 C CA . ILE A 1 83 ? 13.906 1.814 -5.737 1.00 82.38 83 ILE A CA 1
ATOM 686 C C . ILE A 1 83 ? 13.587 2.554 -7.038 1.00 82.38 83 ILE A C 1
ATOM 688 O O . ILE A 1 83 ? 12.807 2.056 -7.838 1.00 82.38 83 ILE A O 1
ATOM 692 N N . GLY A 1 84 ? 14.239 3.691 -7.300 1.00 81.06 84 GLY A N 1
ATOM 693 C CA . GLY A 1 84 ? 14.000 4.487 -8.511 1.00 81.06 84 GLY A CA 1
ATOM 694 C C . GLY A 1 84 ? 14.412 3.810 -9.825 1.00 81.06 84 GLY A C 1
ATOM 695 O O . GLY A 1 84 ? 13.994 4.254 -10.888 1.00 81.06 84 GLY A O 1
ATOM 696 N N . LEU A 1 85 ? 15.209 2.737 -9.769 1.00 80.62 85 LEU A N 1
ATOM 697 C CA . LEU A 1 85 ? 15.618 1.962 -10.947 1.00 80.62 85 LEU A CA 1
ATOM 698 C C . LEU A 1 85 ? 14.564 0.932 -11.371 1.00 80.62 85 LEU A C 1
ATOM 700 O O . LEU A 1 85 ? 14.622 0.406 -12.483 1.00 80.62 85 LEU A O 1
ATOM 704 N N . LEU A 1 86 ? 13.625 0.612 -10.480 1.00 82.31 86 LEU A N 1
ATOM 705 C CA . LEU A 1 86 ? 12.580 -0.360 -10.744 1.00 82.31 86 LEU A CA 1
ATOM 706 C C . LEU A 1 86 ? 11.464 0.283 -11.560 1.00 82.31 86 LEU A C 1
ATOM 708 O O . LEU A 1 86 ? 11.028 1.404 -11.299 1.00 82.31 86 LEU A O 1
ATOM 712 N N . LYS A 1 87 ? 10.952 -0.469 -12.532 1.00 81.69 87 LYS A N 1
ATOM 713 C CA . LYS A 1 87 ? 9.745 -0.078 -13.258 1.00 81.69 87 LYS A CA 1
ATOM 714 C C . LYS A 1 87 ? 8.539 -0.426 -12.405 1.00 81.69 87 LYS A C 1
ATOM 716 O O . LYS A 1 87 ? 8.359 -1.591 -12.040 1.00 81.69 87 LYS A O 1
ATOM 721 N N . PHE A 1 88 ? 7.705 0.564 -12.126 1.00 81.31 88 PHE A N 1
ATOM 722 C CA . PHE A 1 88 ? 6.447 0.377 -11.418 1.00 81.31 88 PHE A CA 1
ATOM 723 C C . PHE A 1 88 ? 5.269 0.518 -12.370 1.00 81.31 88 PHE A C 1
ATOM 725 O O . PHE A 1 88 ? 5.272 1.344 -13.282 1.00 81.31 88 PHE A O 1
ATOM 732 N N . ILE A 1 89 ? 4.248 -0.290 -12.122 1.00 81.62 89 ILE A N 1
ATOM 733 C CA . ILE A 1 89 ? 2.976 -0.265 -12.831 1.00 81.62 89 ILE A CA 1
ATOM 734 C C . ILE A 1 89 ? 1.849 -0.076 -11.825 1.00 81.62 89 ILE A C 1
ATOM 736 O O . ILE A 1 89 ? 1.916 -0.574 -10.696 1.00 81.62 89 ILE A O 1
ATOM 740 N N . ARG A 1 90 ? 0.796 0.635 -12.242 1.00 80.94 90 ARG A N 1
ATOM 741 C CA . ARG A 1 90 ? -0.420 0.768 -11.444 1.00 80.94 90 ARG A CA 1
ATOM 742 C C . ARG A 1 90 ? -1.446 -0.260 -11.900 1.00 80.94 90 ARG A C 1
ATOM 744 O O . ARG A 1 90 ? -1.854 -0.263 -13.061 1.00 80.94 90 ARG A O 1
ATOM 751 N N . ILE A 1 91 ? -1.847 -1.148 -10.991 1.00 71.81 91 ILE A N 1
ATOM 752 C CA . ILE A 1 91 ? -2.812 -2.218 -11.280 1.00 71.81 91 ILE A CA 1
ATOM 753 C C . ILE A 1 91 ? -4.114 -1.928 -10.536 1.00 71.81 91 ILE A C 1
ATOM 755 O O . ILE A 1 91 ? -4.200 -2.135 -9.326 1.00 71.81 91 ILE A O 1
ATOM 759 N N . ALA A 1 92 ? -5.139 -1.489 -11.267 1.00 71.44 92 ALA A N 1
ATOM 760 C CA . ALA A 1 92 ? -6.491 -1.314 -10.739 1.00 71.44 92 ALA A CA 1
ATOM 761 C C . ALA A 1 92 ? -7.294 -2.631 -10.737 1.00 71.44 92 ALA A C 1
ATOM 763 O O . ALA A 1 92 ? -6.984 -3.582 -11.466 1.00 71.44 92 ALA A O 1
ATOM 764 N N . LYS A 1 93 ? -8.363 -2.679 -9.928 1.00 61.81 93 LYS A N 1
ATOM 765 C CA . LYS A 1 93 ? -9.279 -3.830 -9.794 1.00 61.81 93 LYS A CA 1
ATOM 766 C C . LYS A 1 93 ? -9.854 -4.306 -11.137 1.00 61.81 93 LYS A C 1
ATOM 768 O O . LYS A 1 93 ? -10.066 -5.504 -11.306 1.00 61.81 93 LYS A O 1
ATOM 773 N N . GLU A 1 94 ? -10.033 -3.399 -12.095 1.00 56.66 94 GLU A N 1
ATOM 774 C CA . GLU A 1 94 ? -10.624 -3.687 -13.411 1.00 56.66 94 GLU A CA 1
ATOM 775 C C . GLU A 1 94 ? -9.600 -3.922 -14.535 1.00 56.66 94 GLU A C 1
ATOM 777 O O . GLU A 1 94 ? -9.950 -3.964 -15.709 1.00 56.66 94 GLU A O 1
ATOM 782 N N . GLY A 1 95 ? -8.326 -4.158 -14.206 1.00 52.91 95 GLY A N 1
ATOM 783 C CA . GLY A 1 95 ? -7.352 -4.649 -15.189 1.00 52.91 95 GLY A CA 1
ATOM 784 C C . GLY A 1 95 ? -6.864 -3.612 -16.205 1.00 52.91 95 GLY A C 1
ATOM 785 O O . GLY A 1 95 ? -6.163 -3.978 -17.147 1.00 52.91 95 GLY A O 1
ATOM 786 N N . GLY A 1 96 ? -7.166 -2.329 -16.005 1.00 51.53 96 GLY A N 1
ATOM 787 C CA . GLY A 1 96 ? -6.483 -1.252 -16.713 1.00 51.53 96 GLY A CA 1
ATOM 788 C C . GLY A 1 96 ? -5.049 -1.137 -16.204 1.00 51.53 96 GLY A C 1
ATOM 789 O O . GLY A 1 96 ? -4.835 -0.647 -15.097 1.00 51.53 96 GLY A O 1
ATOM 790 N N . LEU A 1 97 ? -4.069 -1.605 -16.985 1.00 56.03 97 LEU A N 1
ATOM 791 C CA . LEU A 1 97 ? -2.682 -1.191 -16.788 1.00 56.03 97 LEU A CA 1
ATOM 792 C C . LEU A 1 97 ? -2.595 0.287 -17.160 1.00 56.03 97 LEU A C 1
ATOM 794 O O . LEU A 1 97 ? -2.689 0.639 -18.334 1.00 56.03 97 LEU A O 1
ATOM 798 N N . GLN A 1 98 ? -2.416 1.143 -16.163 1.00 54.09 98 GLN A N 1
ATOM 799 C CA . GLN A 1 98 ? -2.001 2.516 -16.406 1.00 54.09 98 GLN A CA 1
ATOM 800 C C . GLN A 1 98 ? -0.476 2.529 -16.382 1.00 54.09 98 GLN A C 1
ATOM 802 O O . GLN A 1 98 ? 0.150 2.280 -15.348 1.00 54.09 98 GLN A O 1
ATOM 807 N N . LEU A 1 99 ? 0.117 2.749 -17.555 1.00 53.28 99 LEU A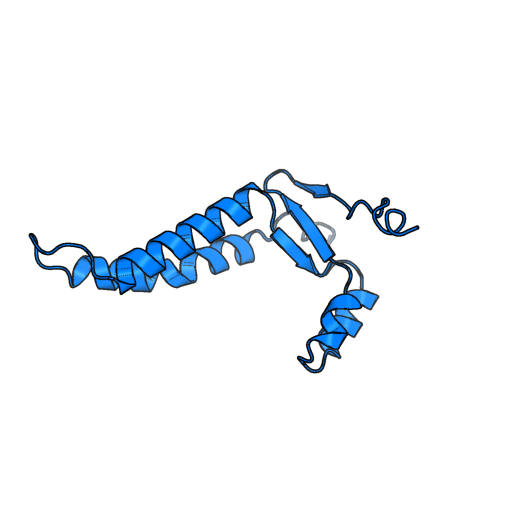 N 1
ATOM 808 C CA . LEU A 1 99 ? 1.530 3.084 -17.655 1.00 53.28 99 LEU A CA 1
ATOM 809 C C . LEU A 1 99 ? 1.735 4.451 -16.989 1.00 53.28 99 LEU A C 1
ATOM 811 O O . LEU A 1 99 ? 0.859 5.311 -17.124 1.00 53.28 99 LEU A O 1
ATOM 815 N N . PRO A 1 100 ? 2.843 4.666 -16.261 1.00 49.31 100 PRO A N 1
ATOM 816 C CA . PRO A 1 100 ? 3.138 5.984 -15.723 1.00 49.31 100 PRO A CA 1
ATOM 817 C C . PRO A 1 100 ? 3.206 6.979 -16.888 1.00 49.31 100 PRO A C 1
ATOM 819 O O . PRO A 1 100 ? 4.013 6.809 -17.802 1.00 49.31 100 PRO A O 1
ATOM 822 N N . GLN A 1 101 ? 2.329 7.986 -16.873 1.00 49.22 101 GLN A N 1
ATOM 823 C CA . GLN A 1 101 ? 2.448 9.148 -17.747 1.00 49.22 101 GLN A CA 1
ATOM 824 C C . GLN A 1 101 ? 3.754 9.847 -17.371 1.00 49.22 101 GLN A C 1
ATOM 826 O O . GLN A 1 101 ? 3.867 10.438 -16.300 1.00 49.22 101 GLN A O 1
ATOM 831 N N . GLN A 1 102 ? 4.768 9.701 -18.216 1.00 55.88 102 GLN A N 1
ATOM 832 C CA . GLN A 1 102 ? 5.926 10.576 -18.187 1.00 55.88 102 GLN A CA 1
ATOM 833 C C . GLN A 1 102 ? 5.543 11.828 -18.958 1.00 55.88 102 GLN A C 1
ATOM 835 O O . GLN A 1 102 ? 5.786 11.862 -20.151 1.00 55.88 102 GLN A O 1
ATOM 840 N N . ASP A 1 103 ? 4.950 12.826 -18.309 1.00 38.16 103 ASP A N 1
ATOM 841 C CA . ASP A 1 103 ? 4.788 14.135 -18.936 1.00 38.16 103 ASP A CA 1
ATOM 842 C C . ASP A 1 103 ? 4.931 15.258 -17.900 1.00 38.16 103 ASP A C 1
ATOM 844 O O . ASP A 1 103 ? 4.112 15.405 -16.998 1.00 38.16 103 ASP A O 1
ATOM 848 N N . ALA A 1 104 ? 6.016 16.016 -18.091 1.00 49.03 104 ALA A N 1
ATOM 849 C CA . ALA A 1 104 ? 6.113 17.469 -17.958 1.00 49.03 104 ALA A CA 1
ATOM 850 C C . ALA A 1 104 ? 5.774 18.125 -16.606 1.00 49.03 104 ALA A C 1
ATOM 852 O O . ALA A 1 104 ? 4.698 18.675 -16.456 1.00 49.03 104 ALA A O 1
ATOM 853 N N . ASP A 1 105 ? 6.751 18.195 -15.693 1.00 46.28 105 ASP A N 1
ATOM 854 C CA . ASP A 1 105 ? 6.808 19.218 -14.626 1.00 46.28 105 ASP A CA 1
ATOM 855 C C . ASP A 1 105 ? 8.275 19.476 -14.199 1.00 46.28 105 ASP A C 1
ATOM 857 O O . ASP A 1 105 ? 8.649 19.396 -13.031 1.00 46.28 105 ASP A O 1
ATOM 861 N N . MET A 1 106 ? 9.157 19.735 -15.171 1.00 49.66 106 MET A N 1
ATOM 862 C CA . MET A 1 106 ? 10.531 20.225 -14.930 1.00 49.66 106 MET A CA 1
ATOM 863 C C . MET A 1 106 ? 10.804 21.533 -15.695 1.00 49.66 106 MET A C 1
ATOM 865 O O . MET A 1 106 ? 11.941 21.800 -16.062 1.00 49.66 106 MET A O 1
ATOM 869 N N . ASP A 1 107 ? 9.761 22.336 -15.939 1.00 50.84 107 ASP A N 1
ATOM 870 C CA . ASP A 1 107 ? 9.828 23.573 -16.740 1.00 50.84 107 ASP A CA 1
ATOM 871 C C . ASP A 1 107 ? 9.045 24.732 -16.083 1.00 50.84 107 ASP A C 1
ATOM 873 O O . ASP A 1 107 ? 8.266 25.434 -16.716 1.00 50.84 107 ASP A O 1
ATOM 877 N N . MET A 1 108 ? 9.196 24.904 -14.764 1.00 53.56 108 MET A N 1
ATOM 878 C CA . MET A 1 108 ? 8.612 26.033 -14.012 1.00 53.56 108 MET A CA 1
ATOM 879 C C . MET A 1 108 ? 9.607 26.621 -13.002 1.00 53.56 108 MET A C 1
ATOM 881 O O . MET A 1 108 ? 9.249 26.963 -11.873 1.00 53.56 108 MET A O 1
ATOM 885 N N . MET A 1 109 ? 10.876 26.722 -13.393 1.00 66.44 109 MET A N 1
ATOM 886 C CA . MET A 1 109 ? 11.848 27.529 -12.656 1.00 66.44 109 MET A CA 1
ATOM 887 C C . MET A 1 109 ? 12.830 28.194 -13.621 1.00 66.44 109 MET A C 1
ATOM 889 O O . MET A 1 109 ? 14.024 27.900 -13.620 1.00 66.44 109 MET A O 1
ATOM 893 N N . GLU A 1 110 ? 12.284 29.081 -14.449 1.00 58.91 110 GLU A N 1
ATOM 894 C CA . GLU A 1 110 ? 13.038 30.161 -15.090 1.00 58.91 110 GLU A CA 1
ATOM 895 C C . GLU A 1 110 ? 12.693 31.490 -14.404 1.00 58.91 110 GLU A C 1
ATOM 897 O O . GLU A 1 110 ? 11.493 31.705 -14.098 1.00 58.91 110 GLU A O 1
#